Protein AF-B9ZUL0-F1 (afdb_monomer)

GO terms:
  GO:0140404 effector-mediated perturbation of host innate immune response by symbiont (P, EXP)

Mean predicted aligned error: 7.36 Å

Radius of gyration: 22.18 Å; Cα contacts (8 Å, |Δi|>4): 259; chains: 1; bounding box: 58×35×79 Å

InterPro domains:
  IPR040621 Avirulence Effector AvrLm4-7 [PF18661] (22-108)

Solvent-accessible surface area (backbone atoms only — not comparable to full-atom values): 8268 Å² total; per-residue (Å²): 134,83,81,72,81,69,68,70,70,72,72,74,79,75,80,71,78,78,73,55,69,11,30,40,26,36,34,48,24,22,39,76,47,61,60,53,48,73,80,51,75,65,55,49,41,50,53,38,43,38,25,50,51,23,52,31,55,49,16,59,79,49,82,33,42,39,21,72,52,67,53,69,50,64,50,64,57,84,70,56,92,86,40,69,73,35,60,36,47,26,47,29,38,37,36,24,67,17,16,34,80,89,45,83,85,80,57,47,89,81,46,59,84,39,70,48,38,68,56,40,58,38,90,92,57,96,59,72,41,50,81,44,71,42,83,85,54,72,71,41,65,58,123

Structure (mmCIF, N/CA/C/O backbone):
data_AF-B9ZUL0-F1
#
_entry.id   AF-B9ZUL0-F1
#
loop_
_atom_site.group_PDB
_atom_site.id
_atom_site.type_symbol
_atom_site.label_atom_id
_atom_site.label_alt_id
_atom_site.label_comp_id
_atom_site.label_asym_id
_atom_site.label_entity_id
_atom_site.label_seq_id
_atom_site.pdbx_PDB_ins_code
_atom_site.Cartn_x
_atom_site.Cartn_y
_atom_site.Cartn_z
_atom_site.occupancy
_atom_site.B_iso_or_equiv
_atom_site.auth_seq_id
_atom_site.auth_comp_id
_atom_site.auth_asym_id
_atom_site.auth_atom_id
_atom_site.pdbx_PDB_model_num
ATOM 1 N N . MET A 1 1 ? 40.279 -17.807 -53.349 1.00 44.75 1 MET A N 1
ATOM 2 C CA . MET A 1 1 ? 40.004 -16.657 -52.463 1.00 44.75 1 MET A CA 1
ATOM 3 C C . MET A 1 1 ? 39.492 -17.224 -51.147 1.00 44.75 1 MET A C 1
ATOM 5 O O . MET A 1 1 ? 38.380 -17.737 -51.148 1.00 44.75 1 MET A O 1
ATOM 9 N N . PRO A 1 2 ? 40.311 -17.288 -50.084 1.00 45.28 2 PRO A N 1
ATOM 10 C CA . PRO A 1 2 ? 39.864 -17.827 -48.806 1.00 45.28 2 PRO A CA 1
ATOM 11 C C . PRO A 1 2 ? 38.960 -16.788 -48.135 1.00 45.28 2 PRO A C 1
ATOM 13 O O . PRO A 1 2 ? 39.349 -15.631 -47.995 1.00 45.28 2 PRO A O 1
ATOM 16 N N . LEU A 1 3 ? 37.736 -17.181 -47.775 1.00 44.34 3 LEU A N 1
ATOM 17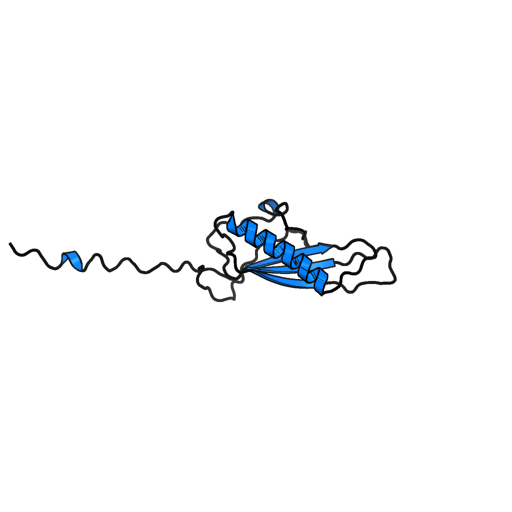 C CA . LEU A 1 3 ? 36.890 -16.363 -46.913 1.00 44.34 3 LEU A CA 1
ATOM 18 C C . LEU A 1 3 ? 37.550 -16.301 -45.533 1.00 44.34 3 LEU A C 1
ATOM 20 O O . LEU A 1 3 ? 37.723 -17.325 -44.874 1.00 44.34 3 LEU A O 1
ATOM 24 N N . SER A 1 4 ? 37.952 -15.097 -45.139 1.00 50.72 4 SER A N 1
ATOM 25 C CA . SER A 1 4 ? 38.591 -14.805 -43.863 1.00 50.72 4 SER A CA 1
ATOM 26 C C . SER A 1 4 ? 37.699 -15.230 -42.697 1.00 50.72 4 SER A C 1
ATOM 28 O O . SER A 1 4 ? 36.621 -14.678 -42.478 1.00 50.72 4 SER A O 1
ATOM 30 N N . LEU A 1 5 ? 38.201 -16.189 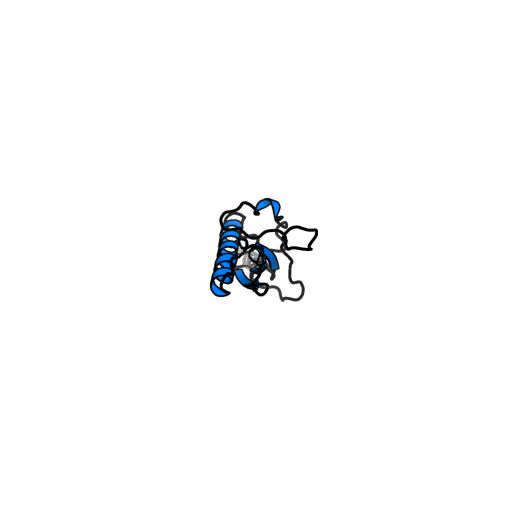-41.922 1.00 51.84 5 LEU A N 1
ATOM 31 C CA . LEU A 1 5 ? 37.619 -16.743 -40.695 1.00 51.84 5 LEU A CA 1
ATOM 32 C C . LEU A 1 5 ? 37.507 -15.709 -39.548 1.00 51.84 5 LEU A C 1
ATOM 34 O O . LEU A 1 5 ? 37.037 -16.030 -38.462 1.00 51.84 5 LEU A O 1
ATOM 38 N N . GLU A 1 6 ? 37.926 -14.462 -39.771 1.00 48.47 6 GLU A N 1
ATOM 39 C CA . GLU A 1 6 ? 38.013 -13.418 -38.743 1.00 48.47 6 GLU A CA 1
ATOM 40 C C . GLU A 1 6 ? 36.716 -12.619 -38.541 1.00 48.47 6 GLU A C 1
ATOM 42 O O . GLU A 1 6 ? 36.558 -11.958 -37.517 1.00 48.47 6 GLU A O 1
ATOM 47 N N . ILE A 1 7 ? 35.747 -12.709 -39.460 1.00 50.97 7 ILE A N 1
ATOM 48 C CA . ILE A 1 7 ? 34.496 -11.928 -39.362 1.00 50.97 7 ILE A CA 1
ATOM 49 C C . ILE A 1 7 ? 33.480 -12.581 -38.402 1.00 50.97 7 ILE A C 1
ATOM 51 O O . ILE A 1 7 ? 32.579 -11.919 -37.896 1.00 50.97 7 ILE A O 1
ATOM 55 N N . ILE A 1 8 ? 33.633 -13.870 -38.083 1.00 51.34 8 ILE A N 1
ATOM 56 C CA . ILE A 1 8 ? 32.671 -14.587 -37.226 1.00 51.34 8 ILE A CA 1
ATOM 57 C C . ILE A 1 8 ? 32.926 -14.317 -35.730 1.00 51.34 8 ILE A C 1
ATOM 59 O O . ILE A 1 8 ? 31.996 -14.379 -34.927 1.00 51.34 8 ILE A O 1
ATOM 63 N N . LEU A 1 9 ? 34.151 -13.947 -35.333 1.00 47.97 9 LEU A N 1
ATOM 64 C CA . LEU A 1 9 ? 34.497 -13.785 -33.913 1.00 47.97 9 LEU A CA 1
ATOM 65 C C . LEU A 1 9 ? 34.072 -12.437 -33.302 1.00 47.97 9 LEU A C 1
ATOM 67 O O . LEU A 1 9 ? 33.977 -12.327 -32.083 1.00 47.97 9 LEU A O 1
ATOM 71 N N . THR A 1 10 ? 33.789 -11.414 -34.111 1.00 48.41 10 THR A N 1
ATOM 72 C CA . THR A 1 10 ? 33.451 -10.063 -33.616 1.00 48.41 10 THR A CA 1
ATOM 73 C C . THR A 1 10 ? 31.958 -9.842 -33.356 1.00 48.41 10 THR A C 1
ATOM 75 O O . THR A 1 10 ? 31.593 -8.852 -32.728 1.00 48.41 10 THR A O 1
ATOM 78 N N . LEU A 1 11 ? 31.085 -10.772 -33.759 1.00 47.84 11 LEU A N 1
ATOM 79 C CA . LEU A 1 11 ? 29.633 -10.689 -33.532 1.00 47.84 11 LEU A CA 1
ATOM 80 C C . LEU A 1 11 ? 29.155 -11.363 -32.231 1.00 47.84 11 LEU A C 1
ATOM 82 O O . LEU A 1 11 ? 27.998 -11.197 -31.855 1.00 47.84 11 LEU A O 1
ATOM 86 N N . LEU A 1 12 ? 30.027 -12.077 -31.506 1.00 49.44 12 LEU A N 1
ATOM 87 C CA . LEU A 1 12 ? 29.672 -12.799 -30.271 1.00 49.44 12 LEU A CA 1
ATOM 88 C C . LEU A 1 12 ? 29.900 -12.016 -28.962 1.00 49.44 12 LEU A C 1
ATOM 90 O O . LEU A 1 12 ? 29.726 -12.573 -27.882 1.00 49.44 12 LEU A O 1
ATOM 94 N N . ALA A 1 13 ? 30.262 -10.731 -29.022 1.00 49.22 13 ALA A N 1
ATOM 95 C CA . ALA A 1 13 ? 30.602 -9.941 -27.831 1.00 49.22 13 ALA A CA 1
ATOM 96 C C . ALA A 1 13 ? 29.455 -9.077 -27.255 1.00 49.22 13 ALA A C 1
ATOM 98 O O . ALA A 1 13 ? 29.692 -8.328 -26.311 1.00 49.22 13 ALA A O 1
ATOM 99 N N . LEU A 1 14 ? 28.225 -9.144 -27.785 1.00 50.38 14 LEU A N 1
ATOM 100 C CA . LEU A 1 14 ? 27.164 -8.173 -27.443 1.00 50.38 14 LEU A CA 1
ATOM 101 C C . LEU A 1 14 ? 25.853 -8.739 -26.880 1.00 50.38 14 LEU A C 1
ATOM 103 O O . LEU A 1 14 ? 24.883 -7.999 -26.751 1.00 50.38 14 LEU A O 1
ATOM 107 N N . SER A 1 15 ? 25.809 -10.002 -26.456 1.00 49.09 15 SER A N 1
ATOM 108 C CA . SER A 1 15 ? 24.632 -10.555 -25.770 1.00 49.09 15 SER A CA 1
ATOM 109 C C . SER A 1 15 ? 24.899 -10.851 -24.294 1.00 49.09 15 SER A C 1
ATOM 111 O O . SER A 1 15 ? 24.562 -11.930 -23.808 1.00 49.09 15 SER A O 1
ATOM 113 N N . ILE A 1 16 ? 25.514 -9.918 -23.559 1.00 55.28 16 ILE A N 1
ATOM 114 C CA . ILE A 1 16 ? 25.368 -9.946 -22.100 1.00 55.28 16 ILE A CA 1
ATOM 115 C C . ILE A 1 16 ? 23.962 -9.402 -21.834 1.00 55.28 16 ILE A C 1
ATOM 117 O O . ILE A 1 16 ? 23.721 -8.237 -22.159 1.00 55.28 16 ILE A O 1
ATOM 121 N N . PRO A 1 17 ? 23.016 -10.196 -21.298 1.00 56.44 17 PRO A N 1
ATOM 122 C CA . PRO A 1 17 ? 21.751 -9.637 -20.859 1.00 56.44 17 PRO A CA 1
ATOM 123 C C . PRO A 1 17 ? 22.088 -8.558 -19.833 1.00 56.44 17 PRO A C 1
ATOM 125 O O . PRO A 1 17 ? 22.682 -8.842 -18.791 1.00 56.44 17 PRO A O 1
ATOM 128 N N . THR A 1 18 ? 21.766 -7.305 -20.141 1.00 56.97 18 THR A N 1
ATOM 129 C CA . THR A 1 18 ? 21.803 -6.236 -19.153 1.00 56.97 18 THR A CA 1
ATOM 130 C C . THR A 1 18 ? 20.720 -6.570 -18.139 1.00 56.97 18 THR A C 1
ATOM 132 O O . THR A 1 18 ? 19.551 -6.230 -18.313 1.00 56.97 18 THR A O 1
ATOM 135 N N . ILE A 1 19 ? 21.088 -7.324 -17.097 1.00 67.56 19 ILE A N 1
ATOM 136 C CA . ILE A 1 19 ? 20.193 -7.601 -15.979 1.00 67.56 19 ILE A CA 1
ATOM 137 C C . ILE A 1 19 ? 19.865 -6.237 -15.400 1.00 67.56 19 ILE A C 1
ATOM 139 O O . ILE A 1 19 ? 20.693 -5.602 -14.744 1.00 67.56 19 ILE A O 1
ATOM 143 N N . THR A 1 20 ? 18.670 -5.755 -15.716 1.00 84.50 20 THR A N 1
ATOM 144 C CA . THR A 1 20 ? 18.215 -4.484 -15.192 1.00 84.50 20 THR A CA 1
ATOM 145 C C . THR A 1 20 ? 18.053 -4.675 -13.691 1.00 84.50 20 THR A C 1
ATOM 147 O O . THR A 1 20 ? 17.363 -5.592 -13.237 1.00 84.50 20 THR A O 1
ATOM 150 N N . ALA A 1 21 ? 18.787 -3.871 -12.928 1.00 92.44 21 ALA A N 1
ATOM 151 C CA . ALA A 1 21 ? 18.846 -3.986 -11.486 1.00 92.44 21 ALA A CA 1
ATOM 152 C C . ALA A 1 21 ? 17.673 -3.228 -10.857 1.00 92.44 21 ALA A C 1
ATOM 154 O O . ALA A 1 21 ? 17.502 -2.029 -11.061 1.00 92.44 21 ALA A O 1
ATOM 155 N N . CYS A 1 22 ? 16.881 -3.943 -10.072 1.00 97.00 22 CYS A N 1
ATOM 156 C CA . CYS A 1 22 ? 15.808 -3.421 -9.245 1.00 97.00 22 CYS A CA 1
ATOM 157 C C . CYS A 1 22 ? 16.261 -3.294 -7.784 1.00 97.00 22 CYS A C 1
ATOM 159 O O . CYS A 1 22 ? 17.241 -3.914 -7.350 1.00 97.00 22 CYS A O 1
ATOM 161 N N . ARG A 1 23 ? 15.500 -2.524 -7.004 1.00 98.19 23 ARG A N 1
ATOM 162 C CA . ARG A 1 23 ? 15.676 -2.380 -5.555 1.00 98.19 23 ARG A CA 1
ATOM 163 C C . ARG A 1 23 ? 14.416 -2.734 -4.788 1.00 98.19 23 ARG A C 1
ATOM 165 O O . ARG A 1 23 ? 13.354 -3.005 -5.346 1.00 98.19 23 ARG A O 1
ATOM 172 N N . GLU A 1 24 ? 14.568 -2.758 -3.475 1.00 98.56 24 GLU A N 1
ATOM 173 C CA . GLU A 1 24 ? 13.440 -2.719 -2.561 1.00 98.56 24 GLU A CA 1
ATOM 174 C C . GLU A 1 24 ? 12.955 -1.297 -2.401 1.00 98.56 24 GLU A C 1
ATOM 176 O O . GLU A 1 24 ? 13.758 -0.388 -2.209 1.00 98.56 24 GLU A O 1
ATOM 181 N N . ALA A 1 25 ? 11.644 -1.123 -2.440 1.00 98.69 25 ALA A N 1
ATOM 182 C CA . ALA A 1 25 ? 11.008 0.109 -2.025 1.00 98.69 25 ALA A CA 1
ATOM 183 C C . ALA A 1 25 ? 9.820 -0.220 -1.133 1.00 98.69 25 ALA A C 1
ATOM 185 O O . ALA A 1 25 ? 9.253 -1.310 -1.206 1.00 98.69 25 ALA A O 1
ATOM 186 N N . SER A 1 26 ? 9.453 0.707 -0.261 1.00 98.81 26 SER A N 1
ATOM 187 C CA . SER A 1 26 ? 8.218 0.605 0.506 1.00 98.81 26 SER A CA 1
ATOM 188 C C . SER A 1 26 ? 7.412 1.882 0.390 1.00 98.81 26 SER A C 1
ATOM 190 O O . SER A 1 26 ? 7.984 2.956 0.241 1.00 98.81 26 SER A O 1
ATOM 192 N N . ILE A 1 27 ? 6.101 1.739 0.495 1.00 98.81 27 ILE A N 1
ATOM 193 C CA . ILE A 1 27 ? 5.154 2.832 0.667 1.00 98.81 27 ILE A CA 1
ATOM 194 C C . ILE A 1 27 ? 4.335 2.548 1.921 1.00 98.81 27 ILE A C 1
ATOM 196 O O . ILE A 1 27 ? 3.983 1.394 2.189 1.00 98.81 27 ILE A O 1
ATOM 200 N N . SER A 1 28 ? 4.073 3.592 2.695 1.00 98.75 28 SER A N 1
ATOM 201 C CA . SER A 1 28 ? 3.244 3.527 3.891 1.00 98.75 28 SER A CA 1
ATOM 202 C C . SER A 1 28 ? 2.087 4.509 3.759 1.00 98.75 28 SER A C 1
ATOM 204 O O . SER A 1 28 ? 2.243 5.575 3.167 1.00 98.75 28 SER A O 1
ATOM 206 N N . GLY A 1 29 ? 0.932 4.117 4.279 1.00 98.56 29 GLY A N 1
ATOM 207 C CA . GLY A 1 29 ? -0.256 4.953 4.379 1.00 98.56 29 GLY A CA 1
ATOM 208 C C . GLY A 1 29 ? -1.162 4.442 5.493 1.00 98.56 29 GLY A C 1
ATOM 209 O O . GLY A 1 29 ? -0.957 3.350 6.030 1.00 98.56 29 GLY A O 1
ATOM 210 N N . GLU A 1 30 ? -2.177 5.218 5.843 1.00 98.56 30 GLU A N 1
ATOM 211 C CA . GLU A 1 30 ? -3.056 4.931 6.975 1.00 98.56 30 GLU A CA 1
ATOM 212 C C . GLU A 1 30 ? -4.448 4.500 6.509 1.00 98.56 30 GLU A C 1
ATOM 214 O O . GLU A 1 30 ? -5.059 5.132 5.650 1.00 98.56 30 GLU A O 1
ATOM 219 N N . ILE A 1 31 ? -4.965 3.421 7.088 1.00 98.44 31 ILE A N 1
ATOM 220 C CA . ILE A 1 31 ? -6.356 2.991 6.938 1.00 98.44 31 ILE A CA 1
ATOM 221 C C . ILE A 1 31 ? -7.083 3.353 8.232 1.00 98.44 31 ILE A C 1
ATOM 223 O O . ILE A 1 31 ? -6.650 2.966 9.321 1.00 98.44 31 ILE A O 1
ATOM 227 N N . ARG A 1 32 ? -8.182 4.099 8.104 1.00 97.38 32 ARG A N 1
ATOM 228 C CA . ARG A 1 32 ? -9.016 4.545 9.226 1.00 97.38 32 ARG A CA 1
ATOM 229 C C . ARG A 1 32 ? -10.292 3.729 9.286 1.00 97.38 32 ARG A C 1
ATOM 231 O O . ARG A 1 32 ? -10.952 3.550 8.264 1.00 97.38 32 ARG A O 1
ATOM 238 N N . TYR A 1 33 ? -10.653 3.287 10.482 1.00 96.38 33 TYR A N 1
ATOM 239 C CA . TYR A 1 33 ? -11.890 2.547 10.707 1.00 96.38 33 TYR A CA 1
ATOM 240 C C . TYR A 1 33 ? -12.999 3.467 11.225 1.00 96.38 33 TYR A C 1
ATOM 242 O O . TYR A 1 33 ? -12.700 4.490 11.844 1.00 96.38 33 TYR A O 1
ATOM 250 N N . PRO A 1 34 ? -14.279 3.142 10.968 1.00 96.06 34 PRO A N 1
ATOM 251 C CA . PRO A 1 34 ? -15.398 3.925 11.482 1.00 96.06 34 PRO A CA 1
ATOM 252 C C . PRO A 1 34 ? -15.360 4.085 13.008 1.00 96.06 34 PRO A C 1
ATOM 254 O O . PRO A 1 34 ? -14.883 3.202 13.724 1.00 96.06 34 PRO A O 1
ATOM 257 N N . GLN A 1 35 ? -15.907 5.197 13.499 1.00 94.69 35 GLN A N 1
ATOM 258 C CA . GLN A 1 35 ? -15.970 5.502 14.930 1.00 94.69 35 GLN A CA 1
ATOM 259 C C . GLN A 1 35 ? -16.654 4.385 15.726 1.00 94.69 35 GLN A C 1
ATOM 261 O O . GLN A 1 35 ? -17.667 3.836 15.286 1.00 94.69 35 GLN A O 1
ATOM 266 N N . GLY A 1 36 ? -16.087 4.042 16.884 1.00 89.88 36 GLY A N 1
ATOM 267 C CA . GLY A 1 36 ? -16.633 3.019 17.779 1.00 89.88 36 GLY A CA 1
ATOM 268 C C . GLY A 1 36 ? -16.512 1.587 17.245 1.00 89.88 36 GLY A C 1
ATOM 269 O O . GLY A 1 36 ? -17.105 0.668 17.812 1.00 89.88 36 GLY A O 1
ATOM 270 N N . THR A 1 37 ? -15.756 1.372 16.161 1.00 93.69 37 THR A N 1
ATOM 271 C CA . THR A 1 37 ? -15.448 0.035 15.634 1.00 93.69 37 THR A CA 1
ATOM 272 C C . THR A 1 37 ? -14.014 -0.367 15.964 1.00 93.69 37 THR A C 1
ATOM 274 O O . THR A 1 37 ? -13.120 0.470 16.044 1.00 93.69 37 THR A O 1
ATOM 277 N N . CYS A 1 38 ? -13.787 -1.666 16.156 1.00 94.19 38 CYS A N 1
ATOM 278 C CA . CYS A 1 38 ? -12.467 -2.216 16.447 1.00 94.19 38 CYS A CA 1
ATOM 279 C C . CYS A 1 38 ? -12.172 -3.363 15.474 1.00 94.19 38 CYS A C 1
ATOM 281 O O . CYS A 1 38 ? -12.708 -4.460 15.662 1.00 94.19 38 CYS A O 1
ATOM 283 N N . PRO A 1 39 ? -11.364 -3.137 14.422 1.00 95.75 39 PRO A N 1
ATOM 284 C CA . PRO A 1 39 ? -11.008 -4.200 13.494 1.00 95.75 39 PRO A CA 1
ATOM 285 C C . PRO A 1 39 ? -10.132 -5.245 14.182 1.00 95.75 39 PRO A C 1
ATOM 287 O O . PRO A 1 39 ? -9.256 -4.932 14.996 1.00 95.75 39 PRO A O 1
ATOM 290 N N . THR A 1 40 ? -10.296 -6.507 13.801 1.00 96.88 40 THR A N 1
ATOM 291 C CA . THR A 1 40 ? -9.308 -7.524 14.156 1.00 96.88 40 THR A CA 1
ATOM 292 C C . THR A 1 40 ? -8.002 -7.285 13.393 1.00 96.88 40 THR A C 1
ATOM 294 O O . THR A 1 40 ? -7.979 -6.736 12.289 1.00 96.88 40 THR A O 1
ATOM 297 N N . LYS A 1 41 ? -6.876 -7.771 13.936 1.00 95.75 41 LYS A N 1
ATOM 298 C CA . LYS A 1 41 ? -5.575 -7.709 13.239 1.00 95.75 41 LYS A CA 1
ATOM 299 C C . LYS A 1 41 ? -5.616 -8.386 11.863 1.00 95.75 41 LYS A C 1
ATOM 301 O O . LYS A 1 41 ? -4.915 -7.959 10.949 1.00 95.75 41 LYS A O 1
ATOM 306 N N . THR A 1 42 ? -6.428 -9.434 11.724 1.00 98.06 42 THR A N 1
ATOM 307 C CA . THR A 1 42 ? -6.610 -10.167 10.467 1.00 98.06 42 THR A CA 1
ATOM 308 C C . THR A 1 42 ? -7.368 -9.337 9.437 1.00 98.06 42 THR A C 1
ATOM 310 O O . THR A 1 42 ? -6.934 -9.265 8.291 1.00 98.06 42 THR A O 1
ATOM 313 N N . GLU A 1 43 ? -8.461 -8.679 9.829 1.00 97.88 43 GLU A N 1
ATOM 314 C CA . GLU A 1 43 ? -9.208 -7.777 8.942 1.00 97.88 43 GLU A CA 1
ATOM 315 C C . GLU A 1 43 ? -8.335 -6.611 8.487 1.00 97.88 43 GLU A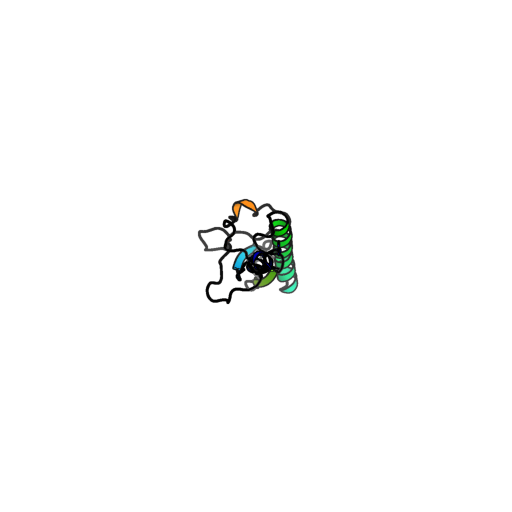 C 1
ATOM 317 O O . GLU A 1 43 ? -8.238 -6.360 7.289 1.00 97.88 43 GLU A O 1
ATOM 322 N N . ALA A 1 44 ? -7.588 -5.999 9.409 1.00 98.19 44 ALA A N 1
ATOM 323 C CA . ALA A 1 44 ? -6.681 -4.914 9.062 1.00 98.19 44 ALA A CA 1
ATOM 324 C C . ALA A 1 44 ? -5.569 -5.331 8.093 1.00 98.19 44 ALA A C 1
ATOM 326 O O . ALA A 1 44 ? -5.212 -4.575 7.185 1.00 98.19 44 ALA A O 1
ATOM 327 N N . LEU A 1 45 ? -5.043 -6.550 8.236 1.00 98.62 45 LEU A N 1
ATOM 328 C CA . LEU A 1 45 ? -4.073 -7.086 7.285 1.00 98.62 45 LEU A CA 1
ATOM 329 C C . LEU A 1 45 ? -4.727 -7.388 5.931 1.00 98.62 45 LEU A C 1
ATOM 331 O O . LEU A 1 45 ? -4.124 -7.118 4.894 1.00 98.62 45 LEU A O 1
ATOM 335 N N . ASN A 1 46 ? -5.957 -7.902 5.919 1.00 98.62 46 ASN A N 1
ATOM 336 C CA . ASN A 1 46 ? -6.710 -8.146 4.690 1.00 98.62 46 ASN A CA 1
ATOM 337 C C . ASN A 1 46 ? -7.014 -6.845 3.937 1.00 98.62 46 ASN A C 1
ATOM 339 O O . ASN A 1 46 ? -6.875 -6.810 2.716 1.00 98.62 46 ASN A O 1
ATOM 343 N N . ASP A 1 47 ? -7.352 -5.766 4.639 1.00 98.44 47 ASP A N 1
ATOM 344 C CA . ASP A 1 47 ? -7.558 -4.450 4.034 1.00 98.44 47 ASP A CA 1
ATOM 345 C C . ASP A 1 47 ? -6.253 -3.864 3.482 1.00 98.44 47 ASP A C 1
ATOM 347 O O . ASP A 1 47 ? -6.216 -3.384 2.348 1.00 98.44 47 ASP A O 1
ATOM 351 N N . CYS A 1 48 ? -5.139 -4.023 4.197 1.00 98.75 48 CYS A N 1
ATOM 352 C CA . CYS A 1 48 ? -3.815 -3.672 3.677 1.00 98.75 48 CYS A CA 1
ATOM 353 C C . CYS A 1 48 ? -3.423 -4.518 2.438 1.00 98.75 48 CYS A C 1
ATOM 355 O O . CYS A 1 48 ? -2.804 -4.024 1.488 1.00 98.75 48 CYS A O 1
ATOM 357 N N . ASN A 1 49 ? -3.856 -5.782 2.376 1.00 98.69 49 ASN A N 1
ATOM 358 C CA . ASN A 1 49 ? -3.690 -6.632 1.194 1.00 98.69 49 ASN A CA 1
ATOM 359 C C . ASN A 1 49 ? -4.568 -6.190 0.007 1.00 98.69 49 ASN A C 1
ATOM 361 O O . ASN A 1 49 ? -4.157 -6.387 -1.138 1.00 98.69 49 ASN A O 1
ATOM 365 N N . LYS A 1 50 ? -5.727 -5.547 0.229 1.00 98.62 50 LYS A N 1
ATOM 366 C CA . LYS A 1 50 ? -6.513 -4.930 -0.862 1.00 98.62 50 LYS A CA 1
ATOM 367 C C . LYS A 1 50 ? -5.729 -3.803 -1.532 1.00 98.62 50 LYS A C 1
ATOM 369 O O . LYS A 1 50 ? -5.658 -3.773 -2.759 1.00 98.62 50 LYS A O 1
ATOM 374 N N . VAL A 1 51 ? -5.072 -2.953 -0.737 1.00 98.56 51 VAL A N 1
ATOM 375 C CA . VAL A 1 51 ? -4.165 -1.911 -1.252 1.00 98.56 51 VAL A CA 1
ATOM 376 C C . VAL A 1 51 ? -3.007 -2.543 -2.011 1.00 98.56 51 VAL A C 1
ATOM 378 O O . VAL A 1 51 ? -2.721 -2.141 -3.134 1.00 98.56 51 VAL A O 1
ATOM 381 N N . THR A 1 52 ? -2.394 -3.587 -1.449 1.00 98.81 52 THR A N 1
ATOM 382 C CA . THR A 1 52 ? -1.311 -4.330 -2.114 1.00 98.81 52 THR A CA 1
ATOM 383 C C . THR A 1 52 ? -1.743 -4.834 -3.487 1.00 98.81 52 THR A C 1
ATOM 385 O O . THR A 1 52 ? -1.039 -4.608 -4.468 1.00 98.81 52 THR A O 1
ATOM 388 N N . LYS A 1 53 ? -2.931 -5.442 -3.591 1.00 98.75 53 LYS A N 1
ATOM 389 C CA . LYS A 1 53 ? -3.480 -5.874 -4.878 1.00 98.75 53 LYS A CA 1
ATOM 390 C C . LYS A 1 53 ? -3.701 -4.692 -5.830 1.00 98.75 53 LYS A C 1
ATOM 392 O O . LYS A 1 53 ? -3.304 -4.782 -6.987 1.00 98.75 53 LYS A O 1
ATOM 397 N N . GLY A 1 54 ? -4.280 -3.590 -5.350 1.00 98.62 54 GLY A N 1
ATOM 398 C CA . GLY A 1 54 ? -4.484 -2.380 -6.153 1.00 98.62 54 GLY A CA 1
ATOM 399 C C . GLY A 1 54 ? -3.178 -1.812 -6.718 1.00 98.62 54 GLY A C 1
ATOM 400 O O . GLY A 1 54 ? -3.109 -1.470 -7.897 1.00 98.62 54 GLY A O 1
ATOM 401 N N . LEU A 1 55 ? -2.106 -1.790 -5.919 1.00 98.69 55 LEU A N 1
ATOM 402 C CA . LEU A 1 55 ? -0.781 -1.347 -6.367 1.00 98.69 55 LEU A CA 1
ATOM 403 C C . LEU A 1 55 ? -0.118 -2.334 -7.337 1.00 98.69 55 LEU A C 1
ATOM 405 O O . LEU A 1 55 ? 0.581 -1.892 -8.248 1.00 98.69 55 LEU A O 1
ATOM 409 N N . ILE A 1 56 ? -0.341 -3.644 -7.186 1.00 98.75 56 ILE A N 1
ATOM 410 C CA . ILE A 1 56 ? 0.106 -4.649 -8.165 1.00 98.75 56 ILE A CA 1
ATOM 411 C C . ILE A 1 56 ? -0.597 -4.419 -9.507 1.00 98.75 56 ILE A C 1
ATOM 413 O O . ILE A 1 56 ? 0.080 -4.318 -10.531 1.00 98.75 56 ILE A O 1
ATOM 417 N N . ASP A 1 57 ? -1.926 -4.281 -9.507 1.00 98.62 57 ASP A N 1
ATOM 418 C CA . ASP A 1 57 ? -2.725 -4.055 -10.718 1.00 98.62 57 ASP A CA 1
ATOM 419 C C . ASP A 1 57 ? -2.327 -2.725 -11.403 1.00 98.62 57 ASP A C 1
ATOM 421 O O . ASP A 1 57 ? -2.125 -2.661 -12.623 1.00 98.62 57 ASP A O 1
ATOM 425 N N . PHE A 1 58 ? -2.142 -1.658 -10.615 1.00 98.56 58 PHE A N 1
ATOM 426 C CA . PHE A 1 58 ? -1.647 -0.371 -11.106 1.00 98.56 58 PHE A CA 1
ATOM 427 C C . PHE A 1 58 ? -0.240 -0.509 -11.696 1.00 98.56 58 PHE A C 1
ATOM 429 O O . PHE A 1 58 ? -0.013 -0.142 -12.845 1.00 98.56 58 PHE A O 1
ATOM 436 N N . SER A 1 59 ? 0.705 -1.109 -10.971 1.00 98.44 59 SER A N 1
ATOM 437 C CA . SER A 1 59 ? 2.061 -1.349 -11.477 1.00 98.44 59 SER A CA 1
ATOM 438 C C . SER A 1 59 ? 2.034 -2.132 -12.792 1.00 98.44 59 SER A C 1
ATOM 440 O O . SER A 1 59 ? 2.714 -1.767 -13.750 1.00 98.44 59 SER A O 1
ATOM 442 N N . GLN A 1 60 ? 1.200 -3.168 -12.891 1.00 98.19 60 GLN A N 1
ATOM 443 C CA . GLN A 1 60 ? 1.085 -4.005 -14.082 1.00 98.19 60 GLN A CA 1
ATOM 444 C C . GLN A 1 60 ? 0.611 -3.227 -15.319 1.00 98.19 60 GLN A C 1
ATOM 446 O O . GLN A 1 60 ? 1.130 -3.461 -16.410 1.00 98.19 60 GLN A O 1
ATOM 451 N N . SER A 1 61 ? -0.308 -2.272 -15.147 1.00 97.81 61 SER A N 1
ATOM 452 C CA . SER A 1 61 ? -0.766 -1.358 -16.210 1.00 97.81 61 SER A CA 1
ATOM 453 C C . SER A 1 61 ? 0.208 -0.207 -16.506 1.00 97.81 61 SER A C 1
ATOM 455 O O . SER A 1 61 ? 0.114 0.417 -17.560 1.00 97.81 61 SER A O 1
ATOM 457 N N . HIS A 1 62 ? 1.195 0.024 -15.637 1.00 97.69 62 HIS A N 1
ATOM 458 C CA . HIS A 1 62 ? 2.191 1.095 -15.741 1.00 97.69 62 HIS A CA 1
ATOM 459 C C . HIS A 1 62 ? 3.600 0.521 -15.925 1.00 97.69 62 HIS A C 1
ATOM 461 O O . HIS A 1 62 ? 4.536 0.844 -15.196 1.00 97.69 62 HIS A O 1
ATOM 467 N N . GLN A 1 63 ? 3.748 -0.376 -16.908 1.00 96.62 63 GLN A N 1
ATOM 468 C CA . GLN A 1 63 ? 5.035 -0.965 -17.316 1.00 96.62 63 GLN A CA 1
ATOM 469 C C . GLN A 1 63 ? 5.787 -1.703 -16.192 1.00 96.62 63 GLN A C 1
ATOM 471 O O . GLN A 1 63 ? 7.013 -1.824 -16.223 1.00 96.62 63 GLN A O 1
ATOM 476 N N . ARG A 1 64 ? 5.061 -2.215 -15.190 1.00 96.75 64 ARG A N 1
ATOM 477 C CA . ARG A 1 64 ? 5.625 -2.854 -13.992 1.00 96.75 64 ARG A CA 1
ATOM 478 C C . ARG A 1 64 ? 6.629 -1.946 -13.272 1.00 96.75 64 ARG A C 1
ATOM 480 O O . ARG A 1 64 ? 7.645 -2.441 -12.782 1.00 96.75 64 ARG A O 1
ATOM 487 N N . ALA A 1 65 ? 6.357 -0.638 -13.204 1.00 97.44 65 ALA A N 1
ATOM 488 C CA . ALA A 1 65 ? 7.232 0.361 -12.578 1.00 97.44 65 ALA A CA 1
ATOM 489 C C . ALA A 1 65 ? 7.662 -0.021 -11.148 1.00 97.44 65 ALA A C 1
ATOM 491 O O . ALA A 1 65 ? 8.789 0.243 -10.735 1.00 97.44 65 ALA A O 1
ATOM 492 N N . TRP A 1 66 ? 6.799 -0.707 -10.399 1.00 98.50 66 TRP A N 1
ATOM 493 C CA . TRP A 1 66 ? 7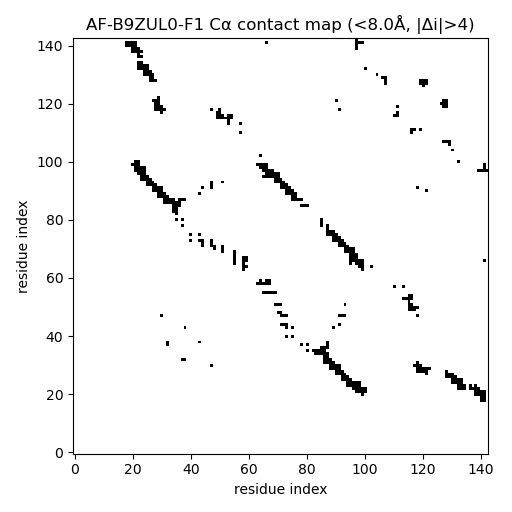.087 -1.145 -9.030 1.00 98.50 66 TRP A CA 1
ATOM 494 C C . TRP A 1 66 ? 7.339 -2.658 -8.926 1.00 98.50 66 TRP A C 1
ATOM 496 O O . TRP A 1 66 ? 7.478 -3.193 -7.829 1.00 98.50 66 TRP A O 1
ATOM 506 N N . GLY A 1 67 ? 7.389 -3.363 -10.060 1.00 97.50 67 GLY A N 1
ATOM 507 C CA . GLY A 1 67 ? 7.309 -4.822 -10.106 1.00 97.50 67 GLY A CA 1
ATOM 508 C C . GLY A 1 67 ? 5.907 -5.331 -9.750 1.00 97.50 67 GLY A C 1
ATOM 509 O O . GLY A 1 67 ? 4.958 -4.554 -9.653 1.00 97.50 67 GLY A O 1
ATOM 510 N N . ILE A 1 68 ? 5.767 -6.646 -9.586 1.00 98.00 68 ILE A N 1
ATOM 511 C CA . ILE A 1 68 ? 4.501 -7.303 -9.190 1.00 98.00 68 ILE A CA 1
ATOM 512 C C . ILE A 1 68 ? 4.629 -8.116 -7.896 1.00 98.00 68 ILE A C 1
ATOM 514 O O . ILE A 1 68 ? 3.636 -8.587 -7.357 1.00 98.00 68 ILE A O 1
ATOM 518 N N . ASP A 1 69 ? 5.857 -8.288 -7.409 1.00 98.44 69 ASP A N 1
ATOM 519 C CA . ASP A 1 69 ? 6.146 -8.987 -6.164 1.00 98.44 69 ASP A CA 1
ATOM 520 C C . ASP A 1 69 ? 6.067 -7.978 -5.015 1.00 98.44 69 ASP A C 1
ATOM 522 O O . ASP A 1 69 ? 6.960 -7.140 -4.853 1.00 98.44 69 ASP A O 1
ATOM 526 N N . MET A 1 70 ? 4.954 -7.995 -4.279 1.00 98.75 70 MET A N 1
ATOM 527 C CA . MET A 1 70 ? 4.686 -7.074 -3.176 1.00 98.75 70 MET A CA 1
ATOM 528 C C . MET A 1 70 ? 4.142 -7.818 -1.958 1.00 98.75 70 MET A C 1
ATOM 530 O O . MET A 1 70 ? 3.336 -8.738 -2.081 1.00 98.75 70 MET A O 1
ATOM 534 N N . THR A 1 71 ? 4.548 -7.381 -0.768 1.00 98.69 71 THR A N 1
ATOM 535 C CA . THR A 1 71 ? 4.071 -7.934 0.509 1.00 98.69 71 THR A CA 1
ATOM 536 C C . THR A 1 71 ? 3.632 -6.833 1.459 1.00 98.69 71 THR A C 1
ATOM 538 O O . THR A 1 71 ? 4.245 -5.765 1.479 1.00 98.69 71 THR A O 1
ATOM 541 N N . ALA A 1 72 ? 2.639 -7.126 2.296 1.00 98.62 72 ALA A N 1
ATOM 542 C CA . ALA A 1 72 ? 2.051 -6.175 3.228 1.00 98.62 72 ALA A CA 1
ATOM 543 C C . ALA A 1 72 ? 2.397 -6.488 4.691 1.00 98.62 72 ALA A C 1
ATOM 545 O O . ALA A 1 72 ? 2.501 -7.648 5.097 1.00 98.62 72 ALA A O 1
ATOM 546 N N . LYS A 1 73 ? 2.521 -5.440 5.505 1.00 98.44 73 LYS A N 1
ATOM 547 C CA . LYS A 1 73 ? 2.496 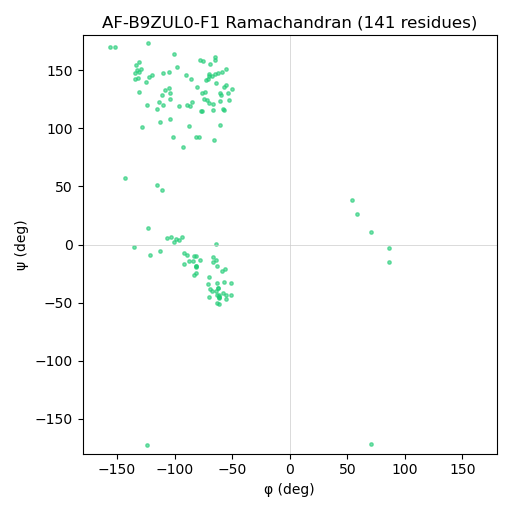-5.498 6.971 1.00 98.44 73 LYS A CA 1
ATOM 548 C C . LYS A 1 73 ? 1.586 -4.390 7.484 1.00 98.44 73 LYS A C 1
ATOM 550 O O . LYS A 1 73 ? 1.531 -3.319 6.888 1.00 98.44 73 LYS A O 1
ATOM 555 N N . VAL A 1 74 ? 0.914 -4.632 8.605 1.00 98.50 74 VAL A N 1
ATOM 556 C CA . VAL A 1 74 ? 0.019 -3.652 9.227 1.00 98.50 74 VAL A CA 1
ATOM 557 C C . VAL A 1 74 ? 0.310 -3.524 10.718 1.00 98.50 74 VAL A C 1
ATOM 559 O O . VAL A 1 74 ? 0.638 -4.511 11.384 1.00 98.50 74 VAL A O 1
ATOM 562 N N . GLN A 1 75 ? 0.198 -2.307 11.236 1.00 98.19 75 GLN A N 1
ATOM 563 C CA . GLN A 1 75 ? 0.233 -2.005 12.664 1.00 98.19 75 GLN A CA 1
ATOM 564 C C . GLN A 1 75 ? -0.951 -1.103 12.989 1.00 98.19 75 GLN A C 1
ATOM 566 O O . GLN A 1 75 ? -1.168 -0.123 12.291 1.00 98.19 75 GLN A O 1
ATOM 571 N N . CYS A 1 76 ? -1.710 -1.438 14.028 1.00 97.44 76 CYS A N 1
ATOM 572 C CA . CYS A 1 76 ? -2.891 -0.684 14.438 1.00 97.44 76 CYS A CA 1
ATOM 573 C C . CYS A 1 76 ? -2.721 -0.158 15.857 1.00 97.44 76 CYS A C 1
ATOM 575 O O . CYS A 1 76 ? -2.134 -0.843 16.704 1.00 97.44 76 CYS A O 1
ATOM 577 N N . ALA A 1 77 ? -3.277 1.024 16.112 1.00 95.62 77 ALA A N 1
ATOM 578 C CA . ALA A 1 77 ? -3.487 1.508 17.466 1.00 95.62 77 ALA A CA 1
ATOM 579 C C . ALA A 1 77 ? -4.381 0.525 18.256 1.00 95.62 77 ALA A C 1
ATOM 581 O O . ALA A 1 77 ? -5.227 -0.157 17.666 1.00 95.62 77 ALA A O 1
ATOM 582 N N . PRO A 1 78 ? -4.192 0.404 19.582 1.00 94.25 78 PRO A N 1
ATOM 583 C CA . PRO A 1 78 ? -5.124 -0.339 20.418 1.00 94.25 78 PRO A CA 1
ATOM 584 C C . PRO A 1 78 ? -6.496 0.346 20.410 1.00 94.25 78 PRO A C 1
ATOM 586 O O . PRO A 1 78 ? -6.572 1.566 20.504 1.00 94.25 78 PRO A O 1
ATOM 589 N N . CYS A 1 79 ? -7.566 -0.442 20.332 1.00 92.50 79 CYS A N 1
ATOM 590 C CA . CYS A 1 79 ? -8.930 0.077 20.394 1.00 92.50 79 CYS A CA 1
ATOM 591 C C . CYS A 1 79 ? -9.293 0.521 21.817 1.00 92.50 79 CYS A C 1
ATOM 593 O O . CYS A 1 79 ? -8.986 -0.185 22.785 1.00 92.50 79 CYS A O 1
ATOM 595 N N . ILE A 1 80 ? -10.027 1.624 21.938 1.00 92.31 80 ILE A N 1
ATOM 596 C CA . ILE A 1 80 ? -10.572 2.115 23.204 1.00 92.31 80 ILE A CA 1
ATOM 597 C C . ILE A 1 80 ? -12.051 1.729 23.274 1.00 92.31 80 ILE A C 1
ATOM 599 O O . ILE A 1 80 ? -12.934 2.456 22.837 1.00 92.31 80 ILE A O 1
ATOM 603 N N . THR A 1 81 ? -12.351 0.571 23.869 1.00 81.19 81 THR A N 1
ATOM 604 C CA . THR A 1 81 ? -13.724 0.021 23.915 1.00 81.19 81 THR A CA 1
ATOM 605 C C . THR A 1 81 ? -14.723 0.878 24.697 1.00 81.19 81 THR A C 1
ATOM 607 O O . THR A 1 81 ? -15.922 0.618 24.649 1.00 81.19 81 THR A O 1
ATOM 610 N N . THR A 1 82 ? -14.245 1.851 25.472 1.00 88.62 82 THR A N 1
ATOM 611 C CA . THR A 1 82 ? -15.074 2.755 26.279 1.00 88.62 82 THR A CA 1
ATOM 612 C C . THR A 1 82 ? -15.448 4.044 25.559 1.00 88.62 82 THR A C 1
ATOM 614 O O . THR A 1 82 ? -16.352 4.732 26.025 1.00 88.62 82 THR A O 1
ATOM 617 N N . ASP A 1 83 ? -14.756 4.396 24.475 1.00 92.19 83 ASP A N 1
ATOM 618 C CA . ASP A 1 83 ? -15.004 5.634 23.743 1.00 92.19 83 ASP A CA 1
ATOM 619 C C . ASP A 1 83 ? -15.777 5.332 22.447 1.00 92.19 83 ASP A C 1
ATOM 621 O O . ASP A 1 83 ? -15.212 4.776 21.504 1.00 92.19 83 ASP A O 1
ATOM 625 N N . PRO A 1 84 ? -17.075 5.683 22.364 1.00 89.88 84 PRO A N 1
ATOM 626 C CA . PRO A 1 84 ? -17.870 5.459 21.158 1.00 89.88 84 PRO A CA 1
ATOM 627 C C . PRO A 1 84 ? -17.412 6.315 19.967 1.00 89.88 84 PRO A C 1
ATOM 629 O O . PRO A 1 84 ? -17.859 6.076 18.847 1.00 89.88 84 PRO A O 1
ATOM 632 N N . TRP A 1 85 ? -16.536 7.299 20.190 1.00 93.56 85 TRP A N 1
ATOM 633 C CA . TRP A 1 85 ? -15.970 8.163 19.158 1.00 93.56 85 TRP A CA 1
ATOM 634 C C . TRP A 1 85 ? -14.555 7.751 18.737 1.00 93.56 85 TRP A C 1
ATOM 636 O O . TRP A 1 85 ? -13.978 8.418 17.873 1.00 93.56 85 TRP A O 1
ATOM 646 N N . ASP A 1 86 ? -14.008 6.665 19.301 1.00 94.06 86 ASP A N 1
ATOM 647 C CA . ASP A 1 86 ? -12.662 6.184 18.981 1.00 94.06 86 ASP A CA 1
ATOM 648 C C . ASP A 1 86 ? -12.543 5.821 17.496 1.00 94.06 86 ASP A C 1
ATOM 650 O O . ASP A 1 86 ? -13.377 5.095 16.947 1.00 94.06 86 ASP A O 1
ATOM 654 N N . VAL A 1 87 ? -11.497 6.333 16.848 1.00 95.06 87 VAL A N 1
ATOM 655 C CA . VAL A 1 87 ? -11.156 6.046 15.450 1.00 95.06 87 VAL A CA 1
ATOM 656 C C . VAL A 1 87 ? -9.855 5.268 15.452 1.00 95.06 87 VAL A C 1
ATOM 658 O O . VAL A 1 87 ? -8.778 5.836 15.636 1.00 95.06 87 VAL A O 1
ATOM 661 N N . VAL A 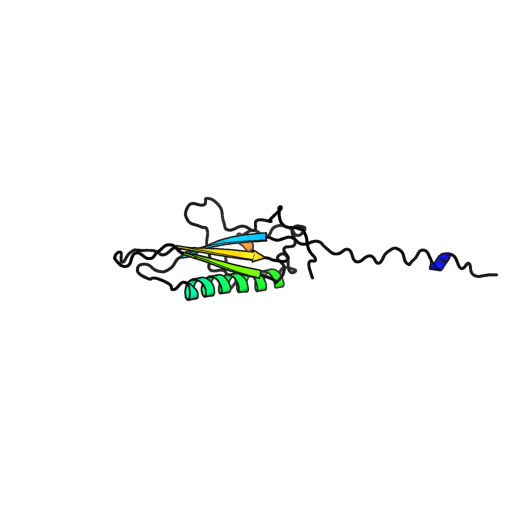1 88 ? -9.943 3.965 15.197 1.00 96.31 88 VAL A N 1
ATOM 662 C CA . VAL A 1 88 ? -8.751 3.121 15.115 1.00 96.31 88 VAL A CA 1
ATOM 663 C C . VAL A 1 88 ? -7.993 3.432 13.826 1.00 96.31 88 VAL A C 1
ATOM 665 O O . VAL A 1 88 ? -8.533 3.346 12.719 1.00 96.31 88 VAL A O 1
ATOM 668 N N . LEU A 1 89 ? -6.718 3.779 13.987 1.00 96.94 89 LEU A N 1
ATOM 669 C CA . LEU A 1 89 ? -5.785 4.075 12.905 1.00 96.94 89 LEU A CA 1
ATOM 670 C C . LEU A 1 89 ? -4.838 2.889 12.711 1.00 96.94 89 LEU A C 1
ATOM 672 O O . LEU A 1 89 ? -4.240 2.396 13.674 1.00 96.94 89 LEU A O 1
ATOM 676 N N . CYS A 1 90 ? -4.687 2.441 11.466 1.00 98.25 90 CYS A N 1
ATOM 677 C CA . CYS A 1 90 ? -3.756 1.380 11.101 1.00 98.25 90 CYS A CA 1
ATOM 678 C C . CYS A 1 90 ? -2.781 1.849 10.018 1.00 98.25 90 CYS A C 1
ATOM 680 O O . CYS A 1 90 ? -3.197 2.145 8.900 1.00 98.25 90 CYS A O 1
ATOM 682 N N . THR A 1 91 ? -1.480 1.825 10.304 1.00 98.69 91 THR A N 1
ATOM 683 C CA . THR A 1 91 ? -0.435 2.023 9.293 1.00 98.69 91 THR A CA 1
ATOM 684 C C . THR A 1 91 ? -0.271 0.739 8.485 1.00 98.69 91 THR A C 1
ATOM 686 O O . THR A 1 91 ? 0.144 -0.303 9.005 1.00 98.69 91 THR A O 1
ATOM 689 N N . CYS A 1 92 ? -0.590 0.815 7.197 1.00 98.75 92 CYS A N 1
ATOM 690 C CA . CYS A 1 92 ? -0.359 -0.221 6.202 1.00 98.75 92 CYS A CA 1
ATOM 691 C C . CYS A 1 92 ? 0.945 0.083 5.462 1.00 98.75 92 CYS A C 1
ATOM 693 O O . CYS A 1 92 ? 1.070 1.118 4.810 1.00 98.75 92 CYS A O 1
ATOM 695 N N . LYS A 1 93 ? 1.916 -0.830 5.547 1.00 98.81 93 LYS A N 1
ATOM 696 C CA . LYS A 1 93 ? 3.194 -0.735 4.840 1.00 98.81 93 LYS A CA 1
ATOM 697 C C . LYS A 1 93 ? 3.295 -1.835 3.797 1.00 98.81 93 LYS A C 1
ATOM 699 O O . LYS A 1 93 ? 3.250 -3.021 4.128 1.00 98.81 93 LYS A O 1
ATOM 704 N N . ILE A 1 94 ? 3.502 -1.430 2.553 1.00 98.88 94 ILE A N 1
ATOM 705 C CA . ILE A 1 94 ? 3.644 -2.325 1.407 1.00 98.88 94 ILE A CA 1
ATOM 706 C C . ILE A 1 94 ? 5.085 -2.244 0.936 1.00 98.88 94 ILE A C 1
ATOM 708 O O . ILE A 1 94 ? 5.619 -1.158 0.723 1.00 98.88 94 ILE A O 1
ATOM 712 N N . THR A 1 95 ? 5.724 -3.396 0.784 1.00 98.81 95 THR A N 1
ATOM 713 C CA . THR A 1 95 ? 7.092 -3.505 0.280 1.00 98.81 95 THR A CA 1
ATOM 714 C C . THR A 1 95 ? 7.060 -4.121 -1.107 1.00 98.81 95 THR A C 1
ATOM 716 O O . THR A 1 95 ? 6.600 -5.249 -1.266 1.00 98.81 95 THR A O 1
ATOM 719 N N . ALA A 1 96 ? 7.566 -3.380 -2.091 1.00 98.75 96 ALA A N 1
ATOM 720 C CA . ALA A 1 96 ? 7.806 -3.852 -3.442 1.00 98.75 96 ALA A CA 1
ATOM 721 C C . ALA A 1 96 ? 9.187 -4.504 -3.526 1.00 98.75 96 ALA A C 1
ATOM 723 O O . ALA A 1 96 ? 10.230 -3.870 -3.315 1.00 98.75 96 ALA A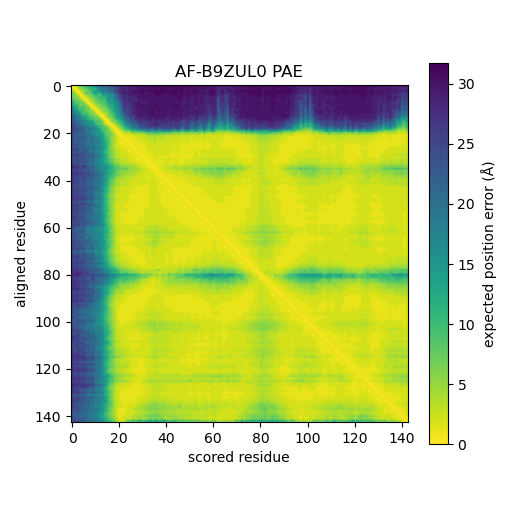 O 1
ATOM 724 N N . HIS A 1 97 ? 9.190 -5.784 -3.879 1.00 98.44 97 HIS A N 1
ATOM 725 C CA . HIS A 1 97 ? 10.394 -6.587 -3.973 1.00 98.44 97 HIS A CA 1
ATOM 726 C C . HIS A 1 97 ? 11.114 -6.422 -5.302 1.00 98.44 97 HIS A C 1
ATOM 728 O O . HIS A 1 97 ? 12.237 -6.871 -5.422 1.00 98.44 97 HIS A O 1
ATOM 734 N N . ARG A 1 98 ? 10.573 -5.768 -6.324 1.00 97.94 98 ARG A N 1
ATOM 735 C CA . ARG A 1 98 ? 11.315 -5.538 -7.581 1.00 97.94 98 ARG A CA 1
ATOM 736 C C . ARG A 1 98 ? 10.988 -4.167 -8.153 1.00 97.94 98 ARG A C 1
ATOM 738 O O . ARG A 1 98 ? 10.514 -4.043 -9.276 1.00 97.94 98 ARG A O 1
ATOM 745 N N . TYR A 1 99 ? 11.227 -3.141 -7.340 1.00 98.56 99 TYR A N 1
ATOM 746 C CA . TYR A 1 99 ? 10.967 -1.752 -7.690 1.00 98.56 99 TYR A CA 1
ATOM 747 C C . TYR A 1 99 ? 12.006 -1.234 -8.691 1.00 98.56 99 TYR A C 1
ATOM 749 O O . TYR A 1 99 ? 13.215 -1.392 -8.482 1.00 98.56 99 TYR A O 1
ATOM 757 N N . ARG A 1 100 ? 11.542 -0.593 -9.766 1.00 97.94 100 ARG A N 1
ATOM 758 C CA . ARG A 1 100 ? 12.386 -0.061 -10.840 1.00 97.94 100 ARG A CA 1
ATOM 759 C C . ARG A 1 100 ? 12.735 1.396 -10.548 1.00 97.94 100 ARG A C 1
ATOM 761 O O . ARG A 1 100 ? 12.084 2.305 -11.045 1.00 97.94 100 ARG A O 1
ATOM 768 N N . GLU A 1 101 ? 13.772 1.632 -9.744 1.00 95.56 101 GLU A N 1
ATOM 769 C CA . GLU A 1 101 ? 14.181 2.999 -9.356 1.00 95.56 101 GLU A CA 1
ATOM 770 C C . GLU A 1 101 ? 14.641 3.881 -10.530 1.00 95.56 101 GLU A C 1
ATOM 772 O O . GLU A 1 101 ? 14.653 5.102 -10.423 1.00 95.56 101 GLU A O 1
ATOM 777 N N . PHE A 1 102 ? 14.993 3.262 -11.657 1.00 93.31 102 PHE A N 1
ATOM 778 C CA . PHE A 1 102 ? 15.365 3.930 -12.905 1.00 93.31 102 PHE A CA 1
ATOM 779 C C . PHE A 1 102 ? 14.152 4.381 -13.742 1.00 93.31 102 PHE A C 1
ATOM 781 O O . PHE A 1 102 ? 14.327 5.089 -14.731 1.00 93.31 102 PHE A O 1
ATOM 788 N N . VAL A 1 103 ? 12.931 3.967 -13.382 1.00 95.00 103 VAL A N 1
ATOM 789 C CA . VAL A 1 103 ? 11.683 4.488 -13.961 1.00 95.00 103 VAL A CA 1
ATOM 790 C C . VAL A 1 103 ? 11.289 5.754 -13.190 1.00 95.00 103 VAL A C 1
ATOM 792 O O . VAL A 1 103 ? 11.468 5.785 -11.969 1.00 95.00 103 VAL A O 1
ATOM 795 N N . PRO A 1 104 ? 10.748 6.801 -13.850 1.00 96.88 104 PRO A N 1
ATOM 796 C CA . PRO A 1 104 ? 10.286 7.999 -13.156 1.00 96.88 104 PRO A CA 1
ATOM 797 C C . PRO A 1 104 ? 9.369 7.669 -11.975 1.00 96.88 104 PRO A C 1
ATOM 799 O O . PRO A 1 104 ? 8.446 6.860 -12.095 1.00 96.88 104 PRO A O 1
ATOM 802 N N . LYS A 1 105 ? 9.623 8.306 -10.826 1.00 96.94 105 LYS A N 1
ATOM 803 C CA . LYS A 1 105 ? 8.804 8.124 -9.624 1.00 96.94 105 LYS A CA 1
ATOM 804 C C . LYS A 1 105 ? 7.367 8.554 -9.923 1.00 96.94 105 LYS A C 1
ATOM 806 O O . LYS A 1 105 ? 7.125 9.692 -10.317 1.00 96.94 105 LYS A O 1
ATOM 811 N N . ILE A 1 106 ? 6.428 7.641 -9.703 1.00 98.12 106 ILE A N 1
ATOM 812 C CA . ILE A 1 106 ? 4.996 7.894 -9.860 1.00 98.12 106 ILE A CA 1
ATOM 813 C C . ILE A 1 106 ? 4.459 8.420 -8.515 1.00 98.12 106 ILE A C 1
ATOM 815 O O . ILE A 1 106 ? 4.599 7.716 -7.508 1.00 98.12 106 ILE A O 1
ATOM 819 N N . PRO A 1 107 ? 3.888 9.637 -8.459 1.00 98.00 107 PRO A N 1
ATOM 820 C CA . PRO A 1 107 ? 3.399 10.235 -7.218 1.00 98.00 107 PRO A CA 1
ATOM 821 C C . PRO A 1 107 ? 2.047 9.654 -6.785 1.00 98.00 107 PRO A C 1
ATOM 823 O O . PRO A 1 107 ? 1.288 9.149 -7.614 1.00 98.00 107 PRO A O 1
ATOM 826 N N . TYR A 1 108 ? 1.722 9.796 -5.495 1.00 98.31 108 TYR A N 1
ATOM 827 C CA . TYR A 1 108 ? 0.465 9.327 -4.896 1.00 98.31 108 TYR A CA 1
ATOM 828 C C . TYR A 1 108 ? -0.779 9.778 -5.656 1.00 98.31 108 TYR A C 1
ATOM 830 O O . TYR A 1 108 ? -1.669 8.982 -5.943 1.00 98.31 108 TYR A O 1
ATOM 838 N N . SER A 1 109 ? -0.798 11.044 -6.070 1.00 98.06 109 SER A N 1
ATOM 839 C CA . SER A 1 109 ? -1.886 11.652 -6.837 1.00 98.06 109 SER A CA 1
ATOM 840 C C . SER A 1 109 ? -2.226 10.923 -8.143 1.00 98.06 109 SER A C 1
ATOM 842 O O . SER A 1 109 ? -3.334 11.076 -8.646 1.00 98.06 109 SER A O 1
ATOM 844 N N . SER A 1 110 ? -1.313 10.114 -8.692 1.00 98.19 110 SER A N 1
ATOM 845 C CA . SER A 1 110 ? -1.564 9.321 -9.904 1.00 98.19 110 SER A CA 1
ATOM 846 C C . SER A 1 110 ? -2.317 8.013 -9.640 1.00 98.19 110 SER A C 1
ATOM 848 O O . SER A 1 110 ? -2.866 7.439 -10.576 1.00 98.19 110 SER A O 1
ATOM 850 N N . PHE A 1 111 ? -2.334 7.519 -8.398 1.00 98.06 111 PHE A N 1
ATOM 851 C CA . PHE A 1 111 ? -2.895 6.206 -8.059 1.00 98.06 111 PHE A CA 1
ATOM 852 C C . PHE A 1 111 ? -3.774 6.187 -6.802 1.00 98.06 111 PHE A C 1
ATOM 854 O O . PHE A 1 111 ? -4.357 5.151 -6.499 1.00 98.06 111 PHE A O 1
ATOM 861 N N . SER A 1 112 ? -3.928 7.307 -6.095 1.00 97.88 112 SER A N 1
ATOM 862 C CA . SER A 1 112 ? -4.761 7.421 -4.888 1.00 97.88 112 SER A CA 1
ATOM 863 C C . SER A 1 112 ? -6.234 7.069 -5.114 1.00 97.88 112 SER A C 1
ATOM 865 O O . SER A 1 112 ? -6.934 6.709 -4.177 1.00 97.88 112 SER A O 1
ATOM 867 N N . SER A 1 113 ? -6.708 7.158 -6.360 1.00 97.38 113 SER A N 1
ATOM 868 C CA . SER A 1 113 ? -8.072 6.783 -6.765 1.00 97.38 113 SER A CA 1
ATOM 869 C C . SER A 1 113 ? -8.141 5.436 -7.497 1.00 97.38 113 SER A C 1
ATOM 871 O O . SER A 1 113 ? -9.191 5.076 -8.030 1.00 97.38 113 SER A O 1
ATOM 873 N N . ALA A 1 114 ? -7.030 4.697 -7.585 1.00 96.81 114 ALA A N 1
ATOM 874 C CA . ALA A 1 114 ? -7.012 3.402 -8.253 1.00 96.81 114 ALA A CA 1
ATOM 875 C C . ALA A 1 114 ? -7.801 2.354 -7.439 1.00 96.81 114 ALA A C 1
ATOM 877 O O . ALA A 1 114 ? -7.783 2.385 -6.204 1.00 96.81 114 ALA A O 1
ATOM 878 N N . PRO A 1 115 ? -8.473 1.389 -8.094 1.00 97.75 115 PRO A N 1
ATOM 879 C CA . PRO A 1 115 ? -9.225 0.352 -7.393 1.00 97.75 115 PRO A CA 1
ATOM 880 C C . PRO A 1 115 ? -8.377 -0.395 -6.354 1.00 97.75 115 PRO A C 1
ATOM 882 O O . PRO A 1 115 ? -7.279 -0.861 -6.646 1.00 97.75 115 PRO A O 1
ATOM 885 N N . GLY A 1 116 ? -8.903 -0.521 -5.134 1.00 96.25 116 GLY A N 1
ATOM 886 C CA . GLY A 1 116 ? -8.229 -1.190 -4.016 1.00 96.25 116 GLY A CA 1
ATOM 887 C C . GLY A 1 116 ? -7.283 -0.298 -3.209 1.00 96.25 116 GLY A C 1
ATOM 888 O O . GLY A 1 116 ? -6.959 -0.658 -2.079 1.00 96.25 116 GLY A O 1
ATOM 889 N N . VAL A 1 117 ? -6.893 0.875 -3.718 1.00 97.12 117 VAL A N 1
ATOM 890 C CA . VAL A 1 117 ? -6.073 1.846 -2.981 1.00 97.12 117 VAL A CA 1
ATOM 891 C C . VAL A 1 117 ? -6.962 2.622 -2.007 1.00 97.12 117 VAL A C 1
ATOM 893 O O . VAL A 1 117 ? -7.595 3.605 -2.368 1.00 97.12 117 VAL A O 1
ATOM 896 N N . ILE A 1 118 ? -7.052 2.116 -0.775 1.00 97.81 118 ILE A N 1
ATOM 897 C CA . ILE A 1 118 ? -7.947 2.628 0.280 1.00 97.81 118 ILE A CA 1
ATOM 898 C C . ILE A 1 118 ? -7.220 3.279 1.464 1.00 97.81 118 ILE A C 1
ATOM 900 O O . ILE A 1 118 ? -7.877 3.796 2.364 1.00 97.81 118 ILE A O 1
ATOM 904 N N . PHE A 1 119 ? -5.886 3.226 1.506 1.00 97.88 119 PHE A N 1
ATOM 905 C CA . PHE A 1 119 ? -5.126 3.979 2.504 1.00 97.88 119 PHE A CA 1
ATOM 906 C C . PHE A 1 119 ? -5.082 5.475 2.152 1.00 97.88 119 PHE A C 1
ATOM 908 O O . PHE A 1 119 ? -5.289 5.854 1.005 1.00 97.88 119 PHE A O 1
ATOM 915 N N . GLY A 1 120 ? -4.843 6.329 3.138 1.00 97.38 120 GLY A N 1
ATOM 916 C CA . GLY A 1 120 ? -4.644 7.763 2.965 1.00 97.38 120 GLY A CA 1
ATOM 917 C C . GLY A 1 120 ? -3.316 8.225 3.555 1.00 97.38 120 GLY A C 1
ATOM 918 O O . GLY A 1 120 ? -2.497 7.416 3.998 1.00 97.38 120 GLY A O 1
ATOM 919 N N . GLN A 1 121 ? -3.123 9.542 3.574 1.00 98.25 121 GLN A N 1
ATOM 920 C CA . GLN A 1 121 ? -2.030 10.185 4.299 1.00 98.25 121 GLN A CA 1
ATOM 921 C C . GLN A 1 121 ? -2.072 9.811 5.786 1.00 98.25 121 GLN A C 1
ATOM 923 O O . GLN A 1 121 ? -3.138 9.809 6.406 1.00 98.25 121 GLN A O 1
ATOM 928 N N . GLU A 1 122 ? -0.909 9.483 6.350 1.00 97.81 122 GLU A N 1
ATOM 929 C CA . GLU A 1 122 ? -0.803 9.110 7.761 1.00 97.81 122 GLU A CA 1
ATOM 930 C C . GLU A 1 122 ? -1.009 10.319 8.676 1.00 97.81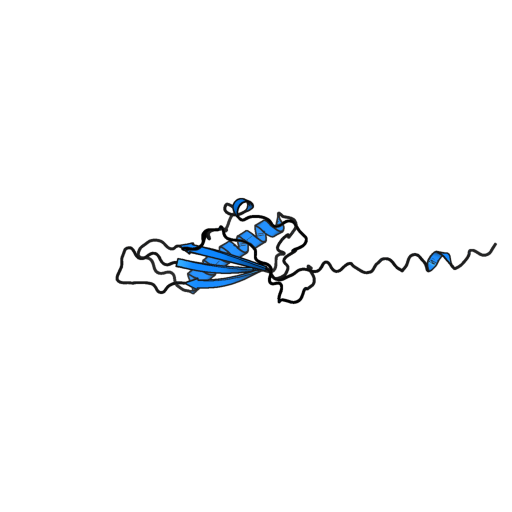 122 GLU A C 1
ATOM 932 O O . GLU A 1 122 ? -0.555 11.432 8.387 1.00 97.81 122 GLU A O 1
ATOM 937 N N . THR A 1 123 ? -1.681 10.100 9.808 1.00 96.94 123 THR A N 1
ATOM 938 C CA . THR A 1 123 ? -1.907 11.158 10.795 1.00 96.94 123 THR A CA 1
ATOM 939 C C . THR A 1 123 ? -0.579 11.709 11.309 1.00 96.94 123 THR A C 1
ATOM 941 O O . THR A 1 123 ? 0.271 10.965 11.790 1.00 96.94 123 THR A O 1
ATOM 944 N N . GLY A 1 124 ? -0.423 13.033 11.264 1.00 96.19 124 GLY A N 1
ATOM 945 C CA . GLY A 1 124 ? 0.769 13.719 11.770 1.00 96.19 124 GLY A CA 1
ATOM 946 C C . GLY A 1 124 ? 1.924 13.820 10.772 1.00 96.19 124 GLY A C 1
ATOM 947 O O . GLY A 1 124 ? 2.920 14.463 11.094 1.00 96.19 124 GLY A O 1
ATOM 948 N N . LEU A 1 125 ? 1.791 13.247 9.571 1.00 96.50 125 LEU A N 1
ATOM 949 C CA . LEU A 1 125 ? 2.685 13.538 8.450 1.00 96.50 125 LEU A CA 1
ATOM 950 C C . LEU A 1 125 ? 2.128 14.714 7.643 1.00 96.50 125 LEU A C 1
ATOM 952 O O . LEU A 1 125 ? 0.914 14.864 7.529 1.00 96.50 125 LEU A O 1
ATOM 956 N N . ASP A 1 126 ? 3.003 15.546 7.084 1.00 97.12 126 ASP A N 1
ATOM 957 C CA . ASP A 1 126 ? 2.667 16.729 6.275 1.00 97.12 126 ASP A CA 1
ATOM 958 C C . ASP A 1 126 ? 2.743 16.469 4.759 1.00 97.12 126 ASP A C 1
ATOM 960 O O . ASP A 1 126 ? 2.531 17.376 3.955 1.00 97.12 126 ASP A O 1
ATOM 964 N N . HIS A 1 127 ? 3.001 15.221 4.370 1.00 97.38 127 HIS A N 1
ATOM 965 C CA . HIS A 1 127 ? 3.131 14.767 2.988 1.00 97.38 127 HIS A CA 1
ATOM 966 C C . HIS A 1 127 ? 2.292 13.508 2.700 1.00 97.38 127 HIS A C 1
ATOM 968 O O . HIS A 1 127 ? 1.989 12.724 3.605 1.00 97.38 127 HIS A O 1
ATOM 974 N N . ASP A 1 128 ? 1.972 13.292 1.425 1.00 98.31 128 ASP A N 1
ATOM 975 C CA . ASP A 1 128 ? 1.265 12.107 0.929 1.00 98.31 128 ASP A CA 1
ATOM 976 C C . ASP A 1 128 ? 2.065 10.796 1.101 1.00 98.31 128 ASP A C 1
ATOM 978 O O . ASP A 1 128 ? 3.297 10.823 1.189 1.00 98.31 128 ASP A O 1
ATOM 982 N N . PRO A 1 129 ? 1.396 9.624 1.051 1.00 98.56 129 PRO A N 1
ATOM 983 C CA . PRO A 1 129 ? 2.054 8.325 0.918 1.00 98.56 129 PRO A CA 1
ATOM 984 C C . PRO A 1 129 ? 3.018 8.288 -0.272 1.00 98.56 129 PRO A C 1
ATOM 986 O O . PRO A 1 129 ? 2.622 8.498 -1.416 1.00 98.56 129 PRO A O 1
ATOM 989 N N . GLU A 1 130 ? 4.283 7.946 -0.047 1.00 98.31 130 GLU A N 1
ATOM 990 C CA . GLU A 1 130 ? 5.268 7.903 -1.126 1.00 98.31 130 GLU A CA 1
ATOM 991 C C . GLU A 1 130 ? 6.109 6.629 -1.148 1.00 98.31 130 GLU A C 1
ATOM 993 O O . GLU A 1 130 ? 6.405 6.014 -0.125 1.00 98.31 130 GLU A O 1
ATOM 998 N N . TRP A 1 131 ? 6.532 6.236 -2.352 1.00 98.56 131 TRP A N 1
ATOM 999 C CA . TRP A 1 131 ? 7.527 5.185 -2.518 1.00 98.56 131 TRP A CA 1
ATOM 1000 C C . TRP A 1 131 ? 8.902 5.674 -2.061 1.00 98.56 131 TRP A C 1
ATOM 1002 O O . TRP A 1 131 ? 9.456 6.635 -2.608 1.00 98.56 131 TRP A O 1
ATOM 1012 N N . VAL A 1 132 ? 9.466 4.953 -1.095 1.00 98.44 132 VAL A N 1
ATOM 1013 C CA . VAL A 1 132 ? 10.793 5.175 -0.521 1.00 98.44 132 VAL A CA 1
ATOM 1014 C C . VAL A 1 132 ? 11.682 3.983 -0.851 1.00 98.44 132 VAL A C 1
ATOM 1016 O O . VAL A 1 132 ? 11.425 2.855 -0.424 1.00 98.44 132 VAL A O 1
ATOM 1019 N N . VAL A 1 133 ? 12.745 4.230 -1.617 1.00 98.38 133 VAL A N 1
ATOM 1020 C CA . VAL A 1 133 ? 13.716 3.203 -2.011 1.00 98.38 133 VAL A CA 1
ATOM 1021 C C . VAL A 1 133 ? 14.640 2.878 -0.837 1.00 98.38 133 VAL A C 1
ATOM 1023 O O . VAL A 1 133 ? 15.243 3.758 -0.221 1.00 98.38 133 VAL A O 1
ATOM 1026 N N . ASN A 1 134 ? 14.798 1.593 -0.533 1.00 98.06 134 ASN A N 1
ATOM 1027 C CA . ASN A 1 134 ? 15.734 1.124 0.476 1.00 98.06 134 ASN A CA 1
ATOM 1028 C C . ASN A 1 134 ? 17.151 1.053 -0.115 1.00 98.06 134 ASN A C 1
ATOM 1030 O O . ASN A 1 134 ? 17.581 0.031 -0.653 1.00 98.06 134 ASN A O 1
ATOM 1034 N N . MET A 1 135 ? 17.909 2.140 0.038 1.00 96.56 135 MET A N 1
ATOM 1035 C CA . MET A 1 135 ? 19.292 2.231 -0.450 1.00 96.56 135 MET A CA 1
ATOM 1036 C C . MET A 1 135 ? 20.271 1.288 0.267 1.00 96.56 135 MET A C 1
ATOM 1038 O O . MET A 1 135 ? 21.365 1.047 -0.242 1.00 96.56 135 MET A O 1
ATOM 1042 N N . LYS A 1 136 ? 19.883 0.733 1.425 1.00 96.94 136 LYS A N 1
ATOM 1043 C CA . LYS A 1 136 ? 20.692 -0.228 2.193 1.00 96.94 136 LYS A CA 1
ATOM 1044 C C . LYS A 1 136 ? 20.536 -1.662 1.680 1.00 96.94 136 LYS A C 1
ATOM 1046 O O . LYS A 1 136 ? 21.441 -2.473 1.869 1.00 96.94 136 LYS A O 1
ATOM 1051 N N . ALA A 1 137 ? 19.404 -1.991 1.055 1.00 93.38 137 ALA A N 1
ATOM 1052 C CA . ALA A 1 137 ? 19.192 -3.301 0.454 1.00 93.38 137 ALA A CA 1
ATOM 1053 C C . ALA A 1 137 ? 20.070 -3.473 -0.794 1.00 93.38 137 ALA A C 1
ATOM 1055 O O . ALA A 1 137 ? 20.304 -2.527 -1.553 1.00 93.38 137 ALA A O 1
ATOM 1056 N N . ARG A 1 138 ? 20.542 -4.704 -1.022 1.00 96.06 138 ARG A N 1
ATOM 1057 C CA . ARG A 1 138 ? 21.243 -5.057 -2.261 1.00 96.06 138 ARG A CA 1
ATOM 1058 C C . ARG A 1 138 ? 20.285 -4.950 -3.446 1.00 96.06 138 ARG A C 1
ATOM 1060 O O . ARG A 1 138 ? 19.094 -5.243 -3.320 1.00 96.06 138 ARG A O 1
ATOM 1067 N N . THR A 1 139 ? 20.825 -4.567 -4.595 1.00 96.38 139 THR A N 1
ATOM 1068 C CA . THR A 1 139 ? 20.108 -4.669 -5.865 1.00 96.38 139 THR A CA 1
ATOM 1069 C C . THR A 1 139 ? 19.844 -6.135 -6.221 1.00 96.38 139 THR A C 1
ATOM 1071 O O . THR A 1 139 ? 20.501 -7.047 -5.711 1.00 96.38 139 THR A O 1
ATOM 1074 N N . ARG A 1 140 ? 18.859 -6.370 -7.087 1.00 95.50 140 ARG A N 1
ATOM 1075 C CA . ARG A 1 140 ? 18.448 -7.705 -7.559 1.00 95.50 140 ARG A CA 1
ATOM 1076 C C . ARG A 1 140 ? 17.847 -7.639 -8.959 1.00 95.50 140 ARG A C 1
ATOM 1078 O O . ARG A 1 140 ? 17.587 -6.548 -9.453 1.00 95.50 140 ARG A O 1
ATOM 1085 N N . GLY A 1 141 ? 17.629 -8.789 -9.592 1.00 94.94 141 GLY A N 1
ATOM 1086 C CA . GLY A 1 141 ? 16.977 -8.854 -10.902 1.00 94.94 141 GLY A CA 1
ATOM 1087 C C . GLY A 1 141 ? 15.538 -8.328 -10.870 1.00 94.94 141 GLY A C 1
ATOM 1088 O O . GLY A 1 141 ? 14.842 -8.457 -9.859 1.00 94.94 141 GLY A O 1
ATOM 1089 N N . CYS A 1 142 ? 15.103 -7.724 -11.975 1.00 93.12 142 CYS A N 1
ATOM 1090 C CA . CYS A 1 142 ? 13.738 -7.222 -12.130 1.00 93.12 142 CYS A CA 1
ATOM 1091 C C . CYS A 1 142 ? 12.710 -8.286 -12.574 1.00 93.12 142 CYS A C 1
ATOM 1093 O O . CYS A 1 142 ? 11.515 -8.027 -12.419 1.00 93.12 142 CYS A O 1
ATOM 1095 N N . ASP A 1 143 ? 13.147 -9.459 -13.061 1.00 89.38 143 ASP A N 1
ATOM 1096 C CA . ASP A 1 143 ? 12.318 -10.530 -13.662 1.00 89.38 143 ASP A CA 1
ATOM 1097 C C . ASP A 1 143 ? 12.575 -11.915 -13.065 1.00 89.38 143 ASP A C 1
ATOM 1099 O O . ASP A 1 143 ? 13.687 -12.149 -12.534 1.00 89.38 143 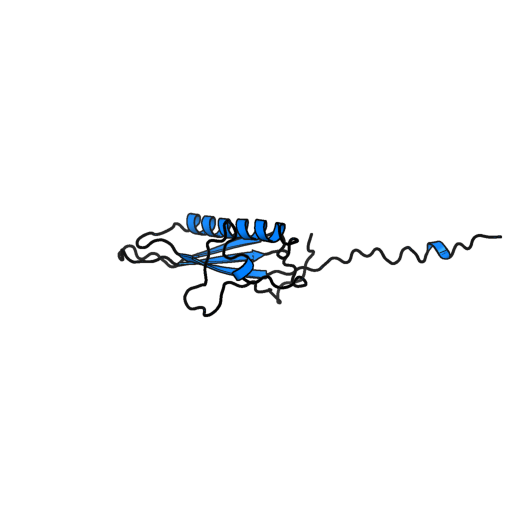ASP A O 1
#

Secondary structure (DSSP, 8-state):
----TTSSTTSSSS-----PEEEEEEEEEEEEPPTT----HHHHHHHHHHHHHHHHHHHHHTTTTT-S-EEEEEEEPPP-TT-TT---EEEEEEEEEEE-TTSPPPPGGGTTTSTT---BPPTT-SS----EE-TTSPPEE--

Foldseek 3Di:
DDDDPPVVVVVPPPPPPPQQWFFKKKWKFKAKDAFLDDDDLVVQLVLLVLQLVQVLVVCVVVVVQLPNDKDKDKDKDDDDNVGSRDMIMMMIMMMRHGHRPVPPFDDCVVRCPGGSNRGWHDPPDPDTIGIDTDPVTDIDGND

Nearest PDB structures (foldseek):
  4fpq-assembly1_A  TM=1.004E+00  e=2.148E-24  Plenodomus lingam JN3
  7b76-assembly1_A  TM=4.562E-01  e=1.478E-02  Plenodomus lingam
  6sjl-assembly1_E  TM=4.455E-01  e=3.881E-01  Escherichia coli
  3n5f-assembly1_B  TM=3.067E-01  e=6.418E-01  Geobacillus stearothermophilus
  4pyd-assembly1_E  TM=3.142E-01  e=1.130E+00  Escherichia coli K-12

Organism: NCBI:txid225342

Sequence (143 aa):
MPLSLEIILTLLALSIPTITACREASISGEIRYPQGTCPTKTEALNDCNKVTKGLIDFSQSHQRAWGIDMTAKVQCAPCITTDPWDVVLCTCKITAHRYREFVPKIPYSSFSSAPGVIFGQETGLDHDPEWVVNMKARTRGCD

pLDDT: mean 90.68, std 15.92, range [44.34, 98.88]